Protein AF-A0A954E3G0-F1 (afdb_monomer_lite)

Sequence (151 aa):
MEKHVDRISRLIEASGEAPSWPVDDATVLRILDRLEYRCDLEKIHQYLSAGYLGKPPIVSGKRAWGLNDFVALQIGLEMRRQWKPFSLYHDPKKSHWEIERERAEASGQQLFSDIGKHSLEDLLHYIVECDEKHVRTAIRLAIQEKLDALA

Radius of gyration: 19.59 Å; chains: 1; bounding box: 46×28×57 Å

Secondary structure (DSSP, 8-state):
-HHHHHHHHHHHHHTT----SSB-HHHHHHHHHHTTB---HHHHHHHHHTTSSPPPPEETTEE-B-HHHHHHHHHHHHHTT-B-TT-SSS---S-HHHHHHHHHHHHT--S-TTGGGS-HHHHHHHHHH---HHHHHHHHHHHHHHHHTT-

Foldseek 3Di:
DVVLLVVVCVLLVVLVDDDDFFDFPVSLVVSCVSQQFQDDPVNVVVCVVVVQFDFADQDPNTRGDGSVRSSSVVVVRLVVVRGQAPGPNHDCPDDPLSNLCNVCVVVVHDSDPCLVVDDLVRLVVCLVVDPDPNVVVNSVVSNVVVVVVVD

Structure (mmCIF, N/CA/C/O backbone):
data_AF-A0A954E3G0-F1
#
_entry.id   AF-A0A954E3G0-F1
#
loop_
_atom_site.group_PDB
_atom_site.id
_atom_site.type_symbol
_atom_site.label_atom_id
_atom_site.label_alt_id
_atom_site.label_comp_id
_atom_site.label_asym_id
_atom_site.label_entity_id
_atom_site.label_seq_id
_atom_site.pdbx_PDB_ins_code
_atom_site.Cartn_x
_atom_site.Cartn_y
_atom_site.Cartn_z
_atom_site.occupancy
_atom_site.B_iso_or_equiv
_atom_site.auth_seq_id
_atom_site.auth_comp_id
_atom_site.auth_asym_id
_atom_site.auth_atom_id
_atom_site.pdbx_PDB_model_num
ATOM 1 N N . MET A 1 1 ? 20.853 9.132 -2.313 1.00 61.41 1 MET A N 1
ATOM 2 C CA . MET A 1 1 ? 20.054 8.518 -3.393 1.00 61.41 1 MET A CA 1
ATOM 3 C C . MET A 1 1 ? 20.662 7.185 -3.807 1.00 61.41 1 MET A C 1
ATOM 5 O O . MET A 1 1 ? 19.991 6.185 -3.622 1.00 61.41 1 MET A O 1
ATOM 9 N N . GLU A 1 2 ? 21.942 7.138 -4.194 1.00 70.06 2 GLU A N 1
ATOM 10 C CA . GLU A 1 2 ? 22.670 5.899 -4.554 1.00 70.06 2 GLU A CA 1
ATOM 11 C C . GLU A 1 2 ? 22.534 4.759 -3.534 1.00 70.06 2 GLU A C 1
ATOM 13 O O . GLU A 1 2 ? 22.068 3.685 -3.885 1.00 70.06 2 GLU A O 1
ATOM 18 N N . LYS A 1 3 ? 22.791 5.013 -2.241 1.00 72.00 3 LYS A N 1
ATOM 19 C CA . LYS A 1 3 ? 22.630 3.984 -1.189 1.00 72.00 3 LYS A CA 1
ATOM 20 C C . LYS A 1 3 ? 21.217 3.382 -1.108 1.00 72.00 3 LYS A C 1
ATOM 22 O O . LYS A 1 3 ? 21.059 2.247 -0.671 1.00 72.00 3 LYS A O 1
ATOM 27 N N . HIS A 1 4 ? 20.185 4.150 -1.472 1.00 72.50 4 HIS A N 1
ATOM 28 C CA . HIS A 1 4 ? 18.799 3.669 -1.479 1.00 72.50 4 HIS A CA 1
ATOM 29 C C . HIS A 1 4 ? 18.506 2.874 -2.749 1.00 72.50 4 HIS A C 1
ATOM 31 O O . HIS A 1 4 ? 17.869 1.834 -2.655 1.00 72.50 4 HIS A O 1
ATOM 37 N N . VAL A 1 5 ? 19.025 3.313 -3.899 1.00 80.44 5 VAL A N 1
ATOM 38 C CA . VAL A 1 5 ? 18.949 2.567 -5.163 1.00 80.44 5 VAL A CA 1
ATOM 39 C C . VAL A 1 5 ? 19.599 1.190 -5.005 1.00 80.44 5 VAL A C 1
ATOM 41 O O . VAL A 1 5 ? 18.939 0.195 -5.273 1.00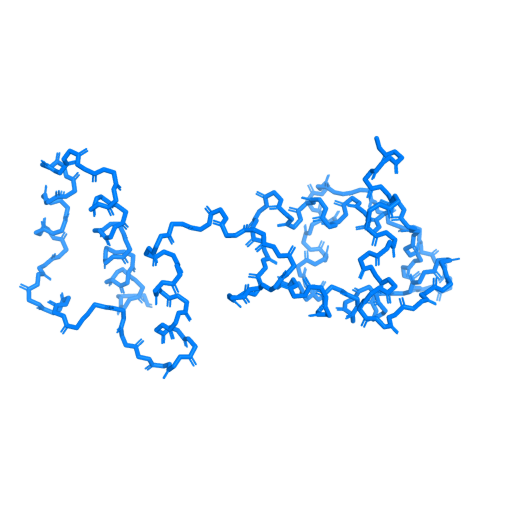 80.44 5 VAL A O 1
ATOM 44 N N . ASP A 1 6 ? 20.809 1.107 -4.445 1.00 80.69 6 ASP A N 1
ATOM 45 C CA . ASP A 1 6 ? 21.495 -0.171 -4.194 1.00 80.69 6 ASP A CA 1
ATOM 46 C C . ASP A 1 6 ? 20.694 -1.099 -3.274 1.00 80.69 6 ASP A C 1
ATOM 48 O O . ASP A 1 6 ? 20.612 -2.307 -3.496 1.00 80.69 6 ASP A O 1
ATOM 52 N N . ARG A 1 7 ? 20.081 -0.535 -2.226 1.00 81.75 7 ARG A N 1
ATOM 53 C CA . ARG A 1 7 ? 19.233 -1.295 -1.303 1.00 81.75 7 ARG A CA 1
ATOM 54 C C . ARG A 1 7 ? 17.997 -1.848 -2.011 1.00 81.75 7 ARG A C 1
ATOM 56 O O . ARG A 1 7 ? 17.657 -3.006 -1.800 1.00 81.75 7 ARG A O 1
ATOM 63 N N . ILE A 1 8 ? 17.330 -1.029 -2.823 1.00 82.88 8 ILE A N 1
ATOM 64 C CA . ILE A 1 8 ? 16.137 -1.435 -3.570 1.00 82.88 8 ILE A CA 1
ATOM 65 C C . ILE A 1 8 ? 16.492 -2.482 -4.627 1.00 82.88 8 ILE A C 1
ATOM 67 O O . ILE A 1 8 ? 15.792 -3.483 -4.710 1.00 82.88 8 ILE A O 1
ATOM 71 N N . SER A 1 9 ? 17.601 -2.329 -5.353 1.00 84.44 9 SER A N 1
ATOM 72 C CA . SER A 1 9 ? 18.068 -3.341 -6.309 1.00 84.44 9 SER A CA 1
ATOM 73 C C . SER A 1 9 ? 18.275 -4.701 -5.640 1.00 84.44 9 SER A C 1
ATOM 75 O O . SER A 1 9 ? 17.740 -5.696 -6.118 1.00 84.44 9 SER A O 1
ATOM 77 N N . ARG A 1 10 ? 18.930 -4.743 -4.470 1.00 84.38 10 ARG A N 1
ATOM 78 C CA . ARG A 1 10 ? 19.089 -5.989 -3.696 1.00 84.38 10 ARG A CA 1
ATOM 79 C C . ARG A 1 10 ? 17.760 -6.575 -3.221 1.00 84.38 10 ARG A C 1
ATOM 81 O O . ARG A 1 10 ? 17.621 -7.790 -3.175 1.00 84.38 10 ARG A O 1
ATOM 88 N N . LEU A 1 11 ? 16.796 -5.734 -2.842 1.00 82.81 11 LEU A N 1
ATOM 89 C CA . LEU A 1 11 ? 15.460 -6.188 -2.437 1.00 82.81 11 LEU A CA 1
ATOM 90 C C . LEU A 1 11 ? 14.684 -6.786 -3.615 1.00 82.81 11 LEU A C 1
ATOM 92 O O . LEU A 1 11 ? 14.030 -7.812 -3.451 1.00 82.81 11 LEU A O 1
ATOM 96 N N . ILE A 1 12 ? 14.786 -6.177 -4.799 1.00 85.19 12 ILE A N 1
ATOM 97 C CA . ILE A 1 12 ? 14.182 -6.693 -6.032 1.00 85.19 12 ILE A CA 1
ATOM 98 C C . ILE A 1 12 ? 14.807 -8.049 -6.382 1.00 85.19 12 ILE A C 1
ATOM 100 O O . ILE A 1 12 ? 14.075 -9.022 -6.549 1.00 85.19 12 ILE A O 1
ATOM 104 N N . GLU A 1 13 ? 16.137 -8.151 -6.371 1.00 84.69 13 GLU A N 1
ATOM 105 C CA . GLU A 1 13 ? 16.851 -9.415 -6.605 1.00 84.69 13 GLU A CA 1
ATOM 106 C C . GLU A 1 13 ? 16.463 -10.495 -5.584 1.00 84.69 13 GLU A C 1
ATOM 108 O O . GLU A 1 13 ? 16.163 -11.628 -5.957 1.00 84.69 13 GLU A O 1
ATOM 113 N N . ALA A 1 14 ? 16.389 -10.142 -4.296 1.00 78.88 14 ALA A N 1
ATOM 114 C CA . ALA A 1 14 ? 15.964 -11.053 -3.231 1.00 78.88 14 ALA A CA 1
ATOM 115 C C . ALA A 1 14 ? 14.503 -11.514 -3.376 1.00 78.88 14 ALA A C 1
ATOM 117 O O . ALA A 1 14 ? 14.139 -12.568 -2.857 1.00 78.88 14 ALA A O 1
ATOM 118 N N . SER A 1 15 ? 13.670 -10.752 -4.090 1.00 74.38 15 SER A N 1
ATOM 119 C CA . SER A 1 15 ? 12.292 -11.134 -4.420 1.00 74.38 15 SER A CA 1
ATOM 120 C C . SER A 1 15 ? 12.196 -12.144 -5.577 1.00 74.38 15 SER A C 1
ATOM 122 O O . SER A 1 15 ? 11.108 -12.635 -5.883 1.00 74.38 15 SER A O 1
ATOM 124 N N . GLY A 1 16 ? 13.335 -12.482 -6.197 1.00 78.75 16 GLY A N 1
ATOM 125 C CA . GLY A 1 16 ? 13.446 -13.411 -7.324 1.00 78.75 16 GLY A CA 1
ATOM 126 C C . GLY A 1 16 ? 13.213 -12.765 -8.692 1.00 78.75 16 GLY A C 1
ATOM 127 O O . GLY A 1 16 ? 13.236 -13.462 -9.704 1.00 78.75 16 GLY A O 1
ATOM 128 N N . GLU A 1 17 ? 13.001 -11.449 -8.742 1.00 78.12 17 GLU A N 1
ATOM 129 C CA . GLU A 1 17 ? 12.884 -10.685 -9.983 1.00 78.12 17 GLU A CA 1
ATOM 130 C C . GLU A 1 17 ? 14.236 -10.027 -10.300 1.00 78.12 17 GLU A C 1
ATOM 132 O O . GLU A 1 17 ? 14.822 -9.349 -9.463 1.00 78.12 17 GLU A O 1
ATOM 137 N N . ALA A 1 18 ? 14.731 -10.193 -11.527 1.00 77.94 18 ALA A N 1
ATOM 138 C CA . ALA A 1 18 ? 15.928 -9.507 -12.022 1.00 77.94 18 ALA A CA 1
ATOM 139 C C . ALA A 1 18 ? 15.583 -8.751 -13.318 1.00 77.94 18 ALA A C 1
ATOM 141 O O . ALA A 1 18 ? 15.942 -9.190 -14.414 1.00 77.94 18 ALA A O 1
ATOM 142 N N . PRO A 1 19 ? 14.799 -7.660 -13.229 1.00 83.12 19 PRO A N 1
ATOM 143 C CA . PRO A 1 19 ? 14.337 -6.933 -14.404 1.00 83.12 19 PRO A CA 1
ATOM 144 C C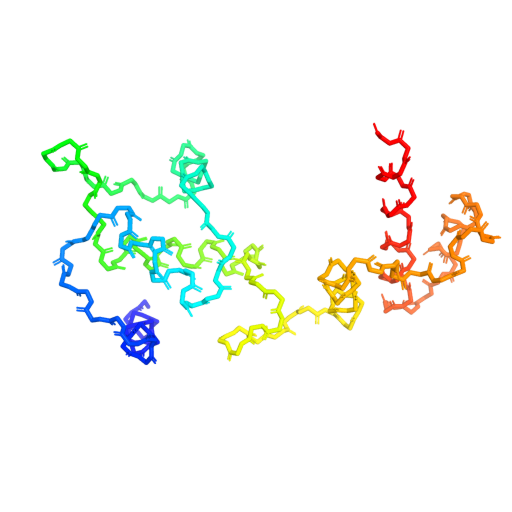 . PRO A 1 19 ? 15.497 -6.262 -15.149 1.00 83.12 19 PRO A C 1
ATOM 146 O O . PRO A 1 19 ? 16.326 -5.573 -14.555 1.00 83.12 19 PRO A O 1
ATOM 149 N N . SER A 1 20 ? 15.503 -6.390 -16.476 1.00 88.19 20 SER A N 1
ATOM 150 C CA . SER A 1 20 ? 16.343 -5.562 -17.344 1.00 88.19 20 SER A CA 1
ATOM 151 C C . SER A 1 20 ? 15.605 -4.257 -17.638 1.00 88.19 20 SER A C 1
ATOM 153 O O . SER A 1 20 ? 14.669 -4.231 -18.432 1.00 88.19 20 SER A O 1
ATOM 155 N N . TRP A 1 21 ? 15.976 -3.188 -16.931 1.00 90.06 21 TRP A N 1
ATOM 156 C CA . TRP A 1 21 ? 15.384 -1.862 -17.110 1.00 90.06 21 TRP A CA 1
ATOM 157 C C . TRP A 1 21 ? 15.705 -1.284 -18.507 1.00 90.06 21 TRP A C 1
ATOM 159 O O . TRP A 1 21 ? 16.825 -1.464 -18.987 1.00 90.06 21 TRP A O 1
ATOM 169 N N . PRO A 1 22 ? 14.789 -0.520 -19.134 1.00 94.12 22 PRO A N 1
ATOM 170 C CA . PRO A 1 22 ? 13.476 -0.132 -18.625 1.00 94.12 22 PRO A CA 1
ATOM 171 C C . PRO A 1 22 ? 12.423 -1.244 -18.740 1.00 94.12 22 PRO A C 1
ATOM 173 O O . PRO A 1 22 ? 12.494 -2.088 -19.627 1.00 94.12 22 PRO A O 1
ATOM 176 N N . VAL A 1 23 ? 11.414 -1.212 -17.867 1.00 93.50 23 VAL A N 1
ATOM 177 C CA . VAL A 1 23 ? 10.333 -2.216 -17.827 1.00 93.50 23 VAL A CA 1
ATOM 178 C C . VAL A 1 23 ? 8.947 -1.592 -17.974 1.00 93.50 23 VAL A C 1
ATOM 180 O O . VAL A 1 23 ? 8.777 -0.383 -17.824 1.00 93.50 23 VAL A O 1
ATOM 183 N N . ASP A 1 24 ? 7.946 -2.416 -18.278 1.00 94.19 24 ASP A N 1
ATOM 184 C CA . ASP A 1 24 ? 6.556 -1.982 -18.421 1.00 94.19 24 ASP A CA 1
ATOM 185 C C . ASP A 1 24 ? 5.774 -1.989 -17.095 1.00 94.19 24 ASP A C 1
ATOM 187 O O . ASP A 1 24 ? 6.239 -2.482 -16.065 1.00 94.19 24 ASP A O 1
ATOM 191 N N . ASP A 1 25 ? 4.553 -1.445 -17.125 1.00 94.06 25 ASP A N 1
ATOM 192 C CA . ASP A 1 25 ? 3.657 -1.380 -15.962 1.00 94.06 25 ASP A CA 1
ATOM 193 C C . ASP A 1 25 ? 3.381 -2.748 -15.335 1.00 94.06 25 ASP A C 1
ATOM 195 O O . ASP A 1 25 ? 3.337 -2.871 -14.113 1.00 94.06 25 ASP A O 1
ATOM 199 N N . ALA A 1 26 ? 3.211 -3.781 -16.163 1.00 93.00 26 ALA A N 1
ATOM 200 C CA . ALA A 1 26 ? 2.939 -5.133 -15.690 1.00 93.00 26 ALA A CA 1
ATOM 201 C C . ALA A 1 26 ? 4.112 -5.677 -14.863 1.00 93.00 26 ALA A C 1
ATOM 203 O O . ALA A 1 26 ? 3.912 -6.285 -13.811 1.00 93.00 26 ALA A O 1
ATOM 204 N N . THR A 1 27 ? 5.339 -5.418 -15.311 1.00 93.00 27 THR A N 1
ATOM 205 C CA . THR A 1 27 ? 6.551 -5.794 -14.584 1.00 93.00 27 THR A CA 1
ATOM 206 C C . THR A 1 27 ? 6.709 -4.983 -13.300 1.00 93.00 27 THR A C 1
ATOM 208 O O . THR A 1 27 ? 6.993 -5.569 -12.257 1.00 93.00 27 THR A O 1
ATOM 211 N N . VAL A 1 28 ? 6.448 -3.670 -13.327 1.00 93.94 28 VAL A N 1
ATOM 212 C CA . VAL A 1 28 ? 6.451 -2.830 -12.113 1.00 93.94 28 VAL A CA 1
ATOM 213 C C . VAL A 1 28 ? 5.469 -3.354 -11.071 1.00 93.94 28 VAL A C 1
ATOM 215 O O . VAL A 1 28 ? 5.848 -3.535 -9.916 1.00 93.94 28 VAL A O 1
ATOM 218 N N . LEU A 1 29 ? 4.227 -3.635 -11.469 1.00 94.25 29 LEU A N 1
ATOM 219 C CA . LEU A 1 29 ? 3.197 -4.149 -10.567 1.00 94.25 29 LEU A CA 1
ATOM 220 C C . LEU A 1 29 ? 3.582 -5.509 -9.980 1.00 94.25 29 LEU A C 1
ATOM 222 O O . LEU A 1 29 ? 3.400 -5.722 -8.786 1.00 94.25 29 LEU A O 1
ATOM 226 N N . ARG A 1 30 ? 4.176 -6.401 -10.781 1.00 93.00 30 ARG A N 1
ATOM 227 C CA . ARG A 1 30 ? 4.659 -7.704 -10.301 1.00 93.00 30 ARG A CA 1
ATOM 228 C C . ARG A 1 30 ? 5.763 -7.559 -9.251 1.00 93.00 30 ARG A C 1
ATOM 230 O O . ARG A 1 30 ? 5.712 -8.232 -8.225 1.00 93.00 30 ARG A O 1
ATOM 237 N N . ILE A 1 31 ? 6.725 -6.660 -9.472 1.00 93.12 31 ILE A N 1
ATOM 238 C CA . ILE A 1 31 ? 7.793 -6.377 -8.500 1.00 93.12 31 ILE A CA 1
ATOM 239 C C . ILE A 1 31 ? 7.202 -5.778 -7.217 1.00 93.12 31 ILE A C 1
ATOM 241 O O . ILE A 1 31 ? 7.555 -6.204 -6.120 1.00 93.12 31 ILE A O 1
ATOM 245 N N . LEU A 1 32 ? 6.285 -4.813 -7.331 1.00 93.50 32 LEU A N 1
ATOM 246 C CA . LEU A 1 32 ? 5.624 -4.206 -6.172 1.00 93.50 32 LEU A CA 1
ATOM 247 C C . LEU A 1 32 ? 4.822 -5.234 -5.371 1.00 93.50 32 LEU A C 1
ATOM 249 O O . LEU A 1 32 ? 4.888 -5.220 -4.146 1.00 93.50 32 LEU A O 1
ATOM 253 N N . ASP A 1 33 ? 4.117 -6.145 -6.038 1.00 92.31 33 ASP A N 1
ATOM 254 C CA . ASP A 1 33 ? 3.350 -7.207 -5.387 1.00 92.31 33 ASP A CA 1
ATOM 255 C C . ASP A 1 33 ? 4.244 -8.179 -4.597 1.00 92.31 33 ASP A C 1
ATOM 257 O O . ASP A 1 33 ? 3.910 -8.538 -3.461 1.00 92.31 33 ASP A O 1
ATOM 261 N N . ARG A 1 34 ? 5.404 -8.539 -5.172 1.00 90.62 34 ARG A N 1
ATOM 262 C CA . ARG A 1 34 ? 6.456 -9.364 -4.549 1.00 90.62 34 ARG A CA 1
ATOM 263 C C . ARG A 1 34 ? 7.118 -8.681 -3.361 1.00 90.62 34 ARG A C 1
ATOM 265 O O . ARG A 1 34 ? 7.380 -9.331 -2.357 1.00 90.62 34 ARG A O 1
ATOM 272 N N . LEU A 1 35 ? 7.337 -7.374 -3.464 1.00 90.00 35 LEU A N 1
ATOM 273 C CA . LEU A 1 35 ? 7.772 -6.519 -2.361 1.00 90.00 35 LEU A CA 1
ATOM 274 C C . LEU A 1 35 ? 6.619 -6.144 -1.423 1.00 90.00 35 LEU A C 1
ATOM 276 O O . LEU A 1 35 ? 6.770 -5.250 -0.597 1.00 90.00 35 LEU A O 1
ATOM 280 N N . GLU A 1 36 ? 5.468 -6.806 -1.545 1.00 90.56 36 GLU A N 1
ATOM 281 C CA . GLU A 1 36 ? 4.327 -6.672 -0.648 1.00 90.56 36 GLU A CA 1
ATOM 282 C C . GLU A 1 36 ? 3.758 -5.245 -0.568 1.00 90.56 36 GLU A C 1
ATOM 284 O O . GLU A 1 36 ? 3.237 -4.833 0.464 1.00 90.56 36 GLU A O 1
ATOM 289 N N . TYR A 1 37 ? 3.795 -4.483 -1.660 1.00 91.94 37 TYR A N 1
ATOM 290 C CA . TYR A 1 37 ? 3.076 -3.216 -1.791 1.00 91.94 37 TYR A CA 1
ATOM 291 C C . TYR A 1 37 ? 1.616 -3.428 -2.234 1.00 91.94 37 TYR A C 1
ATOM 293 O O . TYR A 1 37 ? 1.294 -4.315 -3.020 1.00 91.94 37 TYR A O 1
ATOM 301 N N . ARG A 1 38 ? 0.709 -2.574 -1.744 1.00 90.62 38 ARG A N 1
ATOM 302 C CA . ARG A 1 38 ? -0.701 -2.454 -2.156 1.00 90.62 38 ARG A CA 1
ATOM 303 C C . ARG A 1 38 ? -0.829 -1.413 -3.273 1.00 90.62 38 ARG A C 1
ATOM 305 O O . ARG A 1 38 ? -1.271 -0.280 -3.043 1.00 90.62 38 ARG A O 1
ATOM 312 N N . CYS A 1 39 ? -0.415 -1.787 -4.478 1.00 93.25 39 CYS A N 1
ATOM 313 C CA . CYS A 1 39 ? -0.417 -0.908 -5.643 1.00 93.25 39 CYS A CA 1
ATOM 314 C C . CYS A 1 39 ? -0.987 -1.631 -6.866 1.00 93.25 39 CYS A C 1
ATOM 316 O O . CYS A 1 39 ? -0.501 -2.696 -7.232 1.00 93.25 39 CYS A O 1
ATOM 318 N N . ASP A 1 40 ? -2.006 -1.039 -7.483 1.00 93.88 40 ASP A N 1
ATOM 319 C CA . ASP A 1 40 ? -2.587 -1.466 -8.753 1.00 93.88 40 ASP A CA 1
ATOM 320 C C . ASP A 1 40 ? -2.338 -0.405 -9.840 1.00 93.88 40 ASP A C 1
ATOM 322 O O . ASP A 1 40 ? -1.771 0.667 -9.594 1.00 93.88 40 ASP A O 1
ATOM 326 N N . LEU A 1 41 ? -2.742 -0.715 -11.074 1.00 93.81 41 LEU A N 1
ATOM 327 C CA . LEU A 1 41 ? -2.540 0.179 -12.214 1.00 93.81 41 LEU A CA 1
ATOM 328 C C . LEU A 1 41 ? -3.262 1.524 -12.036 1.00 93.81 41 LEU A C 1
ATOM 330 O O . LEU A 1 41 ? -2.748 2.560 -12.461 1.00 93.81 41 LEU A O 1
ATOM 334 N N . GLU A 1 42 ? -4.434 1.516 -11.402 1.00 93.50 42 GLU A N 1
ATOM 335 C CA . GLU A 1 42 ? -5.209 2.726 -11.144 1.00 93.50 42 GLU A CA 1
ATOM 336 C C . GLU A 1 42 ? -4.459 3.664 -10.195 1.00 93.50 42 GLU A C 1
ATOM 338 O O . GLU A 1 42 ? -4.287 4.846 -10.495 1.00 93.50 42 GLU A O 1
ATOM 343 N N . LYS A 1 43 ? -3.917 3.137 -9.097 1.00 92.12 43 LYS A N 1
ATOM 344 C CA . LYS A 1 43 ? -3.139 3.909 -8.126 1.00 92.12 43 LYS A CA 1
ATOM 345 C C . LYS A 1 43 ? -1.870 4.490 -8.742 1.00 92.12 43 LYS A C 1
ATOM 347 O O . LYS A 1 43 ? -1.528 5.640 -8.463 1.00 92.12 43 LYS A O 1
ATOM 352 N N . ILE A 1 44 ? -1.202 3.743 -9.625 1.00 92.62 44 ILE A N 1
ATOM 353 C CA . ILE A 1 44 ? -0.084 4.276 -10.415 1.00 92.62 44 ILE A CA 1
ATOM 354 C C . ILE A 1 44 ? -0.548 5.479 -11.245 1.00 92.62 44 ILE A C 1
ATOM 356 O O .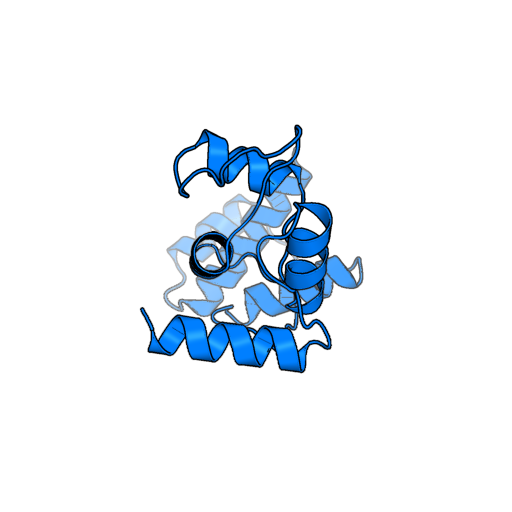 ILE A 1 44 ? 0.082 6.537 -11.193 1.00 92.62 44 ILE A O 1
ATOM 360 N N . HIS A 1 45 ? -1.658 5.355 -11.980 1.00 91.75 45 HIS A N 1
ATOM 361 C CA . HIS A 1 45 ? -2.199 6.464 -12.767 1.00 91.75 45 HIS A CA 1
ATOM 362 C C . HIS A 1 45 ? -2.534 7.679 -11.900 1.00 91.75 45 HIS A C 1
ATOM 364 O O . HIS A 1 45 ? -2.140 8.785 -12.263 1.00 91.75 45 HIS A O 1
ATOM 370 N N . GLN A 1 46 ? -3.180 7.478 -10.748 1.00 91.12 46 GLN A N 1
ATOM 371 C CA . GLN A 1 46 ? -3.511 8.546 -9.802 1.00 91.12 46 GLN A CA 1
ATOM 372 C C . GLN A 1 46 ? -2.254 9.298 -9.331 1.00 91.12 46 GLN A C 1
ATOM 374 O O . GLN A 1 46 ? -2.248 10.527 -9.259 1.00 91.12 46 GLN A O 1
ATOM 379 N N . TYR A 1 47 ? -1.160 8.586 -9.041 1.00 90.75 47 TYR A N 1
ATOM 380 C CA . TYR A 1 47 ? 0.079 9.217 -8.568 1.00 90.75 47 TYR A CA 1
ATOM 381 C C . TYR A 1 47 ? 0.786 10.001 -9.676 1.00 90.75 47 TYR A C 1
ATOM 383 O O . TYR A 1 47 ? 1.303 11.094 -9.429 1.00 90.75 47 TYR A O 1
ATOM 391 N N . LEU A 1 48 ? 0.766 9.476 -10.902 1.00 91.69 48 LEU A N 1
ATOM 392 C CA . LEU A 1 48 ? 1.307 10.153 -12.079 1.00 91.69 48 LEU A CA 1
ATOM 393 C C . LEU A 1 48 ? 0.469 11.375 -12.482 1.00 91.69 48 LEU A C 1
ATOM 395 O O . LEU A 1 48 ? 1.029 12.391 -12.900 1.00 91.69 48 LEU A O 1
ATOM 399 N N . SER A 1 49 ? -0.861 11.305 -12.375 1.00 89.69 49 SER A N 1
ATOM 400 C CA . SER A 1 49 ? -1.757 12.418 -12.709 1.00 89.69 49 SER A CA 1
ATOM 401 C C . SER A 1 49 ? -1.690 13.538 -11.678 1.00 89.69 49 SER A C 1
ATOM 403 O O . SER A 1 49 ? -1.702 14.704 -12.058 1.00 89.69 49 SER A O 1
ATOM 405 N N . ALA A 1 50 ? -1.557 13.196 -10.394 1.00 87.81 50 ALA A N 1
ATOM 406 C CA . ALA A 1 50 ? -1.396 14.162 -9.309 1.00 87.81 50 ALA A CA 1
ATOM 407 C C . ALA A 1 50 ? -0.014 14.846 -9.291 1.00 87.81 50 ALA A C 1
ATOM 409 O O . ALA A 1 50 ? 0.201 15.769 -8.510 1.00 87.81 50 ALA A O 1
ATOM 410 N N . GLY A 1 51 ? 0.933 14.397 -10.125 1.00 86.62 51 GLY A N 1
ATOM 411 C CA . GLY A 1 51 ? 2.284 14.960 -10.186 1.00 86.62 51 GLY A CA 1
ATOM 412 C C . GLY A 1 51 ? 3.151 14.611 -8.976 1.00 86.62 51 GLY A C 1
ATOM 413 O O . GLY A 1 51 ? 4.156 15.274 -8.733 1.00 86.62 51 GLY A O 1
ATOM 414 N N . TYR A 1 52 ? 2.791 13.572 -8.214 1.00 82.06 52 TYR A N 1
ATOM 415 C CA . TYR A 1 52 ? 3.602 13.110 -7.083 1.00 82.06 52 TYR A CA 1
ATOM 416 C C . TYR A 1 52 ? 4.911 12.453 -7.524 1.00 82.06 52 TYR A C 1
ATOM 418 O O . TYR A 1 52 ? 5.838 12.346 -6.724 1.00 82.06 52 TYR A O 1
ATOM 426 N N . LEU A 1 53 ? 4.972 11.994 -8.775 1.00 87.75 53 LEU A N 1
ATOM 427 C CA . LEU A 1 53 ? 6.097 11.286 -9.372 1.00 87.75 53 LEU A CA 1
ATOM 428 C C . LEU A 1 53 ? 6.379 11.854 -10.765 1.00 87.75 53 LEU A C 1
ATOM 430 O O . LEU A 1 53 ? 5.464 12.313 -11.456 1.00 87.75 53 LEU A O 1
ATOM 434 N N . GLY A 1 54 ? 7.638 11.773 -11.196 1.00 86.12 54 GLY A N 1
ATOM 435 C CA . GLY A 1 54 ? 7.987 11.991 -12.598 1.00 86.12 54 GLY A CA 1
ATOM 436 C C . GLY A 1 54 ? 7.268 10.975 -13.486 1.00 86.12 54 GLY A C 1
ATOM 437 O O . GLY A 1 54 ? 7.112 9.817 -13.103 1.00 86.12 54 GLY A O 1
ATOM 438 N N . LYS A 1 55 ? 6.795 11.411 -14.657 1.00 89.06 55 LYS A N 1
ATOM 439 C CA . LYS A 1 55 ? 6.148 10.515 -15.621 1.00 89.06 55 LYS A CA 1
ATOM 440 C C . LYS A 1 55 ? 7.223 9.757 -16.401 1.00 89.06 55 LYS A C 1
ATOM 442 O O . LYS A 1 55 ? 7.982 10.419 -17.111 1.00 89.06 55 LYS A O 1
ATOM 447 N N . PRO A 1 56 ? 7.272 8.413 -16.321 1.00 92.25 56 PRO A N 1
ATOM 448 C CA . PRO A 1 56 ? 8.157 7.637 -17.175 1.00 92.25 56 PRO A CA 1
ATOM 449 C C . PRO A 1 56 ? 7.850 7.916 -18.652 1.00 92.25 56 PRO A C 1
ATOM 451 O O . PRO A 1 56 ? 6.680 8.144 -18.997 1.00 92.25 56 PRO A O 1
ATOM 454 N N . PRO A 1 57 ? 8.857 7.890 -19.537 1.00 93.44 57 PRO A N 1
ATOM 455 C CA . PRO A 1 57 ? 8.636 8.078 -20.963 1.00 93.44 57 PRO A CA 1
ATOM 456 C C . PRO A 1 57 ? 7.716 6.990 -21.527 1.00 93.44 57 PRO A C 1
ATOM 458 O O . PRO A 1 57 ? 7.699 5.849 -21.061 1.00 93.44 57 PRO A O 1
ATOM 461 N N . ILE A 1 58 ? 6.956 7.340 -22.565 1.00 93.38 58 ILE A N 1
ATOM 462 C CA . ILE A 1 58 ? 6.157 6.377 -23.328 1.00 93.38 58 ILE A CA 1
ATOM 463 C C . ILE A 1 58 ? 6.960 5.966 -24.563 1.00 93.38 58 ILE A C 1
ATOM 465 O O . ILE A 1 58 ? 7.264 6.803 -25.411 1.00 93.38 58 ILE A O 1
ATOM 469 N N . VAL A 1 59 ? 7.283 4.677 -24.675 1.00 91.44 59 VAL A N 1
ATOM 470 C CA . VAL A 1 59 ? 7.997 4.075 -25.810 1.00 91.44 59 VAL A CA 1
ATOM 471 C C . VAL A 1 59 ? 7.092 3.019 -26.435 1.00 91.44 59 VAL A C 1
ATOM 473 O O . VAL A 1 59 ? 6.596 2.128 -25.748 1.00 91.44 59 VAL A O 1
ATOM 476 N N . SER A 1 60 ? 6.827 3.138 -27.738 1.00 89.69 60 SER A N 1
ATOM 477 C CA . SER A 1 60 ? 5.937 2.223 -28.478 1.00 89.69 60 SER A CA 1
ATOM 478 C C . SER A 1 60 ? 4.562 2.021 -27.817 1.00 89.69 60 SER A C 1
ATOM 480 O O . SER A 1 60 ? 4.041 0.909 -27.754 1.00 89.69 60 SER A O 1
ATOM 482 N N . GLY A 1 61 ? 3.978 3.101 -27.286 1.00 88.81 61 GLY A N 1
ATOM 483 C CA . GLY A 1 61 ? 2.647 3.088 -26.667 1.00 88.81 61 GLY A CA 1
ATOM 484 C C . GLY A 1 61 ? 2.585 2.520 -25.244 1.00 88.81 61 GLY A C 1
ATOM 485 O O . GLY A 1 61 ? 1.498 2.455 -24.677 1.00 88.81 61 GLY A O 1
ATOM 486 N N . LYS A 1 62 ? 3.720 2.142 -24.639 1.00 90.00 62 LYS A N 1
ATOM 487 C CA . LYS A 1 62 ? 3.801 1.669 -23.248 1.00 90.00 62 LYS A CA 1
ATOM 488 C C . LYS A 1 62 ? 4.698 2.570 -22.409 1.00 90.00 62 LYS A C 1
ATOM 490 O O . LYS A 1 62 ? 5.656 3.144 -22.923 1.00 90.00 62 LYS A O 1
ATOM 495 N N . ARG A 1 63 ? 4.409 2.681 -21.110 1.00 93.38 63 ARG A N 1
ATOM 496 C CA . ARG A 1 63 ? 5.308 3.350 -20.161 1.00 93.38 63 ARG A CA 1
ATOM 497 C C . ARG A 1 63 ? 6.571 2.509 -19.978 1.00 93.38 63 ARG A C 1
ATOM 499 O O . ARG A 1 63 ? 6.475 1.312 -19.728 1.00 93.38 63 ARG A O 1
ATOM 506 N N . ALA A 1 64 ? 7.728 3.145 -20.129 1.00 95.50 64 ALA A N 1
ATOM 507 C CA . ALA A 1 64 ? 9.046 2.546 -19.969 1.00 95.50 64 ALA A CA 1
ATOM 508 C C . ALA A 1 64 ? 9.670 3.076 -18.674 1.00 95.50 64 ALA A C 1
ATOM 510 O O . ALA A 1 64 ? 10.274 4.146 -18.652 1.00 95.50 64 ALA A O 1
ATOM 511 N N . TRP A 1 65 ? 9.474 2.342 -17.583 1.00 94.94 65 TRP A N 1
ATOM 512 C CA . TRP A 1 65 ? 9.985 2.692 -16.263 1.00 94.94 65 TRP A CA 1
ATOM 513 C C . TRP A 1 65 ? 11.483 2.472 -16.206 1.00 94.94 65 TRP A C 1
ATOM 515 O O . TRP A 1 65 ? 11.933 1.363 -16.473 1.00 94.94 65 TRP A O 1
ATOM 525 N N . GLY A 1 66 ? 12.253 3.487 -15.827 1.00 94.19 66 GLY A N 1
ATOM 526 C CA . GLY A 1 66 ? 13.625 3.304 -15.373 1.00 94.19 66 GLY A CA 1
ATOM 527 C C . GLY A 1 66 ? 13.684 2.888 -13.902 1.00 94.19 66 GLY A C 1
ATOM 528 O O . GLY A 1 66 ? 12.722 3.052 -13.148 1.00 94.19 66 GLY A O 1
ATOM 529 N N . LEU A 1 67 ? 14.856 2.420 -13.461 1.00 90.94 67 LEU A N 1
ATOM 530 C CA . LEU A 1 67 ? 15.091 2.090 -12.050 1.00 90.94 67 LEU A CA 1
ATOM 531 C C . LEU A 1 67 ? 14.821 3.294 -11.131 1.00 90.94 67 LEU A C 1
ATOM 533 O O . LEU A 1 67 ? 14.216 3.146 -10.074 1.00 90.94 67 LEU A O 1
ATOM 537 N N . ASN A 1 68 ? 15.211 4.500 -11.551 1.00 90.56 68 ASN A N 1
ATOM 538 C CA . ASN A 1 68 ? 14.971 5.718 -10.775 1.00 90.56 68 ASN A CA 1
ATOM 539 C C . ASN A 1 68 ? 13.479 6.063 -10.659 1.00 90.56 68 ASN A C 1
ATOM 541 O O . ASN A 1 68 ? 13.039 6.476 -9.587 1.00 90.56 68 ASN A O 1
ATOM 545 N N . ASP A 1 69 ? 12.698 5.851 -11.723 1.00 92.94 69 ASP A N 1
ATOM 546 C CA . ASP A 1 69 ? 11.248 6.076 -11.703 1.00 92.94 69 ASP A CA 1
ATOM 547 C C . ASP A 1 69 ? 10.567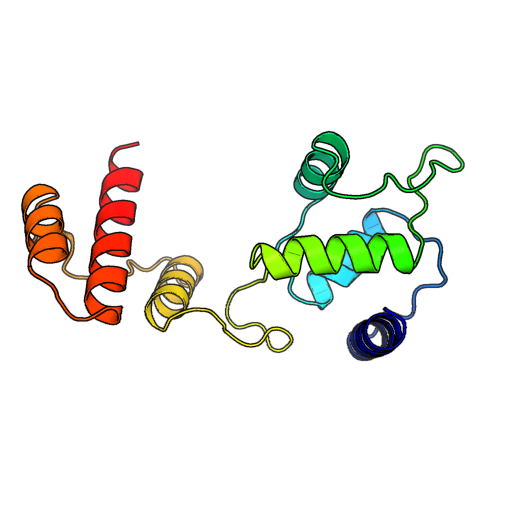 5.096 -10.744 1.00 92.94 69 ASP A C 1
ATOM 549 O O . ASP A 1 69 ? 9.725 5.482 -9.929 1.00 92.94 69 ASP A O 1
ATOM 553 N N . PHE A 1 70 ? 10.980 3.827 -10.795 1.00 93.00 70 PHE A N 1
ATOM 554 C CA . PHE A 1 70 ? 10.506 2.800 -9.874 1.00 93.00 70 PHE A CA 1
ATOM 555 C C . PHE A 1 70 ? 10.857 3.132 -8.423 1.00 93.00 70 PHE A C 1
ATOM 557 O O . PHE A 1 70 ? 10.003 3.046 -7.543 1.00 93.00 70 PHE A O 1
ATOM 564 N N . VAL A 1 71 ? 12.096 3.551 -8.157 1.00 90.88 71 VAL A N 1
ATOM 565 C CA . VAL A 1 71 ? 12.533 3.940 -6.811 1.00 90.88 71 VAL A CA 1
ATOM 566 C C . VAL A 1 71 ? 11.725 5.134 -6.300 1.00 90.88 71 VAL A C 1
ATOM 568 O O . VAL A 1 71 ? 11.316 5.137 -5.139 1.00 90.88 71 VAL A O 1
ATOM 571 N N . ALA A 1 72 ? 11.432 6.123 -7.147 1.00 90.56 72 ALA A N 1
ATOM 572 C CA . ALA A 1 72 ? 10.574 7.243 -6.772 1.00 90.56 72 ALA A CA 1
ATOM 573 C C . ALA A 1 72 ? 9.152 6.775 -6.414 1.00 90.56 72 ALA A C 1
ATOM 575 O O . ALA A 1 72 ? 8.615 7.181 -5.380 1.00 90.56 72 ALA A O 1
ATOM 576 N N . LEU A 1 73 ? 8.565 5.880 -7.217 1.00 93.31 73 LEU A N 1
ATOM 577 C CA . LEU A 1 73 ? 7.265 5.268 -6.928 1.00 93.31 73 LEU A CA 1
ATOM 578 C C . LEU A 1 73 ? 7.285 4.509 -5.595 1.00 93.31 73 LEU A C 1
ATOM 580 O O . LEU A 1 73 ? 6.410 4.728 -4.756 1.00 93.31 73 LEU A O 1
ATOM 584 N N . GLN A 1 74 ? 8.301 3.676 -5.371 1.00 90.81 74 GLN A N 1
ATOM 585 C CA . GLN A 1 74 ? 8.485 2.918 -4.134 1.00 90.81 74 GLN A CA 1
ATOM 586 C C . GLN A 1 74 ? 8.561 3.846 -2.918 1.00 90.81 74 GLN A C 1
ATOM 588 O O . GLN A 1 74 ? 7.861 3.615 -1.937 1.00 90.81 74 GLN A O 1
ATOM 593 N N . ILE A 1 75 ? 9.337 4.932 -2.987 1.00 87.62 75 ILE A N 1
ATOM 594 C CA . ILE A 1 75 ? 9.408 5.933 -1.911 1.00 87.62 75 ILE A CA 1
ATOM 595 C C . ILE A 1 75 ? 8.030 6.562 -1.670 1.00 87.62 75 ILE A C 1
ATOM 597 O O . ILE A 1 75 ? 7.612 6.723 -0.522 1.00 87.62 75 ILE A O 1
ATOM 601 N N . GLY A 1 76 ? 7.296 6.895 -2.734 1.00 88.56 76 GLY A N 1
ATOM 602 C CA . GLY A 1 76 ? 5.952 7.463 -2.635 1.00 88.56 76 GLY A CA 1
ATOM 603 C C . GLY A 1 76 ? 4.958 6.541 -1.920 1.00 88.56 76 GLY A C 1
ATOM 604 O O . GLY A 1 76 ? 4.167 7.022 -1.098 1.00 88.56 76 GLY A O 1
ATOM 605 N N . LEU A 1 77 ? 5.026 5.237 -2.203 1.00 90.62 77 LEU A N 1
ATOM 606 C CA . LEU A 1 77 ? 4.240 4.188 -1.547 1.00 90.62 77 LEU A CA 1
ATOM 607 C C . LEU A 1 77 ? 4.667 3.992 -0.087 1.00 90.62 77 LEU A C 1
ATOM 609 O O . LEU A 1 77 ? 3.811 3.917 0.794 1.00 90.62 77 LEU A O 1
ATOM 613 N N . GLU A 1 78 ? 5.973 3.991 0.178 1.00 87.00 78 GLU A N 1
ATOM 614 C CA . GLU A 1 78 ? 6.573 3.858 1.508 1.00 87.00 78 GLU A CA 1
ATOM 615 C C . GLU A 1 78 ? 6.130 4.989 2.447 1.00 87.00 78 GLU A C 1
ATOM 617 O O . GLU A 1 78 ? 5.657 4.757 3.560 1.00 87.00 78 GLU A O 1
ATOM 622 N N . MET A 1 79 ? 6.205 6.239 1.979 1.00 82.38 79 MET A N 1
ATOM 623 C CA . MET A 1 79 ? 5.770 7.414 2.744 1.00 82.38 79 MET A CA 1
ATOM 624 C C . MET A 1 79 ? 4.277 7.368 3.088 1.00 82.38 79 MET A C 1
ATOM 626 O O . MET A 1 79 ? 3.862 7.902 4.116 1.00 82.38 79 MET A O 1
ATOM 630 N N . ARG A 1 80 ? 3.474 6.715 2.243 1.00 85.25 80 ARG A N 1
ATOM 631 C CA . ARG A 1 80 ? 2.022 6.550 2.404 1.00 85.25 80 ARG A CA 1
ATOM 632 C C . ARG A 1 80 ? 1.633 5.204 3.010 1.00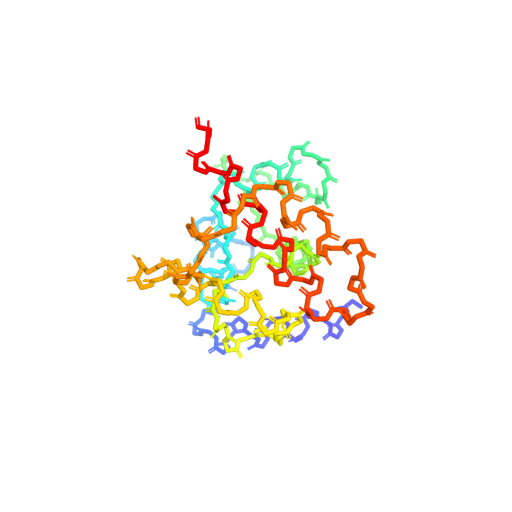 85.25 80 ARG A C 1
ATOM 634 O O . ARG A 1 80 ? 0.444 4.886 3.046 1.00 85.25 80 ARG A O 1
ATOM 641 N N . ARG A 1 81 ? 2.613 4.421 3.474 1.00 84.31 81 ARG A N 1
ATOM 642 C CA . ARG A 1 81 ? 2.419 3.114 4.117 1.00 84.31 81 ARG A CA 1
ATOM 643 C C . ARG A 1 81 ? 1.575 2.144 3.284 1.00 84.31 81 ARG A C 1
ATOM 645 O O . ARG A 1 81 ? 0.761 1.400 3.822 1.00 84.31 81 ARG A O 1
ATOM 652 N N . GLN A 1 82 ? 1.731 2.177 1.962 1.00 88.12 82 GLN A N 1
ATOM 653 C CA . GLN A 1 82 ? 0.945 1.373 1.021 1.00 88.12 82 GLN A CA 1
ATOM 654 C C . GLN A 1 82 ? 1.493 -0.053 0.893 1.00 88.12 82 GLN A C 1
ATOM 656 O O . GLN A 1 82 ? 1.725 -0.523 -0.214 1.00 88.12 82 GLN A O 1
ATOM 661 N N . TRP A 1 83 ? 1.711 -0.748 2.005 1.00 88.44 83 TRP A N 1
ATOM 662 C CA . TRP A 1 83 ? 2.160 -2.141 2.034 1.00 88.44 83 TRP A CA 1
ATOM 663 C C . TRP A 1 83 ? 1.063 -3.086 2.527 1.00 88.44 83 TRP A C 1
ATOM 665 O O . TRP A 1 83 ? 0.117 -2.675 3.206 1.00 88.44 83 TRP A O 1
ATOM 675 N N . LYS A 1 84 ? 1.171 -4.362 2.158 1.00 84.38 84 LYS A N 1
ATOM 676 C CA . LYS A 1 84 ? 0.297 -5.441 2.614 1.00 84.38 84 LYS A CA 1
ATOM 677 C C . LYS A 1 84 ? 0.439 -5.617 4.137 1.00 84.38 84 LYS A C 1
ATOM 679 O O . LYS A 1 84 ? 1.456 -5.225 4.724 1.00 84.38 84 LYS A O 1
ATOM 684 N N . PRO A 1 85 ? -0.580 -6.169 4.807 1.00 69.81 85 PRO A N 1
ATOM 685 C CA . PRO A 1 85 ? -0.470 -6.566 6.203 1.00 69.81 85 PRO A CA 1
ATOM 686 C C . PRO A 1 85 ? 0.633 -7.603 6.400 1.00 69.81 85 PRO A C 1
ATOM 688 O O . PRO A 1 85 ? 0.860 -8.417 5.510 1.00 69.81 85 PRO A O 1
ATOM 691 N N . PHE A 1 86 ? 1.291 -7.581 7.563 1.00 71.12 86 PHE A N 1
ATOM 692 C CA . PHE A 1 86 ? 2.333 -8.552 7.953 1.00 71.12 86 PHE A CA 1
ATOM 693 C C . PHE A 1 86 ? 3.522 -8.656 6.996 1.00 71.12 86 PHE A C 1
ATOM 695 O O . PHE A 1 86 ? 4.127 -9.719 6.888 1.00 71.12 86 PHE A O 1
ATOM 702 N N . SER A 1 87 ? 3.858 -7.562 6.311 1.00 75.44 87 SER A N 1
ATOM 703 C CA . SER A 1 87 ? 4.975 -7.582 5.379 1.00 75.44 87 SER A CA 1
ATOM 704 C C . SER A 1 87 ? 6.291 -7.970 6.059 1.00 75.44 87 SER A C 1
ATOM 706 O O . SER A 1 87 ? 6.628 -7.452 7.124 1.00 75.44 87 SER A O 1
ATOM 708 N N . LEU A 1 88 ? 7.050 -8.846 5.404 1.00 74.69 88 LEU A N 1
ATOM 709 C CA . LEU A 1 88 ? 8.411 -9.218 5.789 1.00 74.69 88 LEU A CA 1
ATOM 710 C C . LEU A 1 88 ? 9.443 -8.169 5.352 1.00 74.69 88 LEU A C 1
ATOM 712 O O . LEU A 1 88 ? 10.553 -8.137 5.882 1.00 74.69 88 LEU A O 1
ATOM 716 N N . TYR A 1 89 ? 9.086 -7.320 4.384 1.00 76.19 89 TYR A N 1
ATOM 717 C CA . TYR A 1 89 ? 9.974 -6.317 3.793 1.00 76.19 89 TYR A CA 1
ATOM 718 C C . TYR A 1 89 ? 9.843 -4.928 4.423 1.00 76.19 89 TYR A C 1
ATOM 720 O O . TYR A 1 89 ? 10.781 -4.132 4.332 1.00 76.19 89 TYR A O 1
ATOM 728 N N . HIS A 1 90 ? 8.711 -4.637 5.072 1.00 77.12 90 HIS A N 1
ATOM 729 C CA . HIS A 1 90 ? 8.420 -3.315 5.627 1.00 77.12 90 HIS A CA 1
ATOM 730 C C . HIS A 1 90 ? 8.355 -3.370 7.147 1.00 77.12 90 HIS A C 1
ATOM 732 O O . HIS A 1 90 ? 7.519 -4.065 7.719 1.00 77.12 90 HIS A O 1
ATOM 738 N N . ASP A 1 91 ? 9.222 -2.596 7.802 1.00 59.94 91 ASP A N 1
ATOM 739 C CA . ASP A 1 91 ? 9.198 -2.433 9.255 1.00 59.94 91 ASP A CA 1
ATOM 740 C C . ASP A 1 91 ? 7.829 -1.860 9.668 1.00 59.94 91 ASP A C 1
ATOM 742 O O . ASP A 1 91 ? 7.441 -0.793 9.160 1.00 59.94 91 ASP A O 1
ATOM 746 N N . PRO A 1 92 ? 7.053 -2.543 10.534 1.00 55.47 92 PRO A N 1
ATOM 747 C CA . PRO A 1 92 ? 5.759 -2.060 10.973 1.00 55.47 92 PRO A CA 1
ATOM 748 C C . PRO A 1 92 ? 5.928 -0.780 11.800 1.00 55.47 92 PRO A C 1
ATOM 750 O O . PRO A 1 92 ? 5.854 -0.762 13.021 1.00 55.47 92 PRO A O 1
ATOM 753 N N . LYS A 1 93 ? 5.955 0.363 11.107 1.00 62.09 93 LYS A N 1
ATOM 754 C CA . LYS A 1 93 ? 5.591 1.681 11.666 1.00 62.09 93 LYS A CA 1
ATOM 755 C C . LYS A 1 93 ? 4.105 1.751 12.051 1.00 62.09 93 LYS A C 1
ATOM 757 O O . LYS A 1 93 ? 3.605 2.822 12.410 1.00 62.09 93 LYS A O 1
ATOM 762 N N . LYS A 1 94 ? 3.398 0.632 11.882 1.00 64.31 94 LYS A N 1
ATOM 763 C CA . LYS A 1 94 ? 2.018 0.396 12.265 1.00 64.31 94 LYS A CA 1
ATOM 764 C C . LYS A 1 94 ? 1.973 0.192 13.773 1.00 64.31 94 LYS A C 1
ATOM 766 O O . LYS A 1 94 ? 2.704 -0.616 14.336 1.00 64.31 94 LYS A O 1
ATOM 771 N N . SER A 1 95 ? 1.115 0.955 14.427 1.00 67.12 95 SER A N 1
ATOM 772 C CA . SER A 1 95 ? 0.722 0.701 15.805 1.00 67.12 95 SER A CA 1
ATOM 773 C C . SER A 1 95 ? 0.112 -0.695 15.936 1.00 67.12 95 SER A C 1
ATOM 775 O O . SER A 1 95 ? -0.431 -1.235 14.973 1.00 67.12 95 SER A O 1
ATOM 777 N N . HIS A 1 96 ? 0.156 -1.255 17.145 1.00 74.38 96 HIS A N 1
ATOM 778 C CA . HIS A 1 96 ? -0.474 -2.539 17.461 1.00 74.38 96 HIS A CA 1
ATOM 779 C C . HIS A 1 96 ? -1.914 -2.635 16.919 1.00 74.38 96 HIS A C 1
ATOM 781 O O . HIS A 1 96 ? -2.260 -3.607 16.261 1.00 74.38 96 HIS A O 1
ATOM 787 N N . TRP A 1 97 ? -2.713 -1.576 17.074 1.00 77.88 97 TRP A N 1
ATOM 788 C CA . TRP A 1 97 ? -4.097 -1.549 16.598 1.00 77.88 97 TRP A CA 1
ATOM 789 C C . TRP A 1 97 ? -4.260 -1.509 15.076 1.00 77.88 97 TRP A C 1
ATOM 791 O O . TRP A 1 97 ? -5.223 -2.057 14.550 1.00 77.88 97 TRP A O 1
ATOM 801 N N . GLU A 1 98 ? -3.324 -0.896 14.347 1.00 74.25 98 GLU A N 1
ATOM 802 C CA . GLU A 1 98 ? -3.318 -0.970 12.879 1.00 74.25 98 GLU A CA 1
ATOM 803 C C . GLU A 1 98 ? -3.016 -2.397 12.401 1.00 74.25 98 GLU A C 1
ATOM 805 O O . GLU A 1 98 ? -3.549 -2.819 11.380 1.00 74.25 98 GLU A O 1
ATOM 810 N N . ILE A 1 99 ? -2.201 -3.144 13.152 1.00 76.81 99 ILE A N 1
ATOM 811 C CA . ILE A 1 99 ? -1.904 -4.552 12.874 1.00 76.81 99 ILE A CA 1
ATOM 812 C C . ILE A 1 99 ? -3.130 -5.425 13.171 1.00 76.81 99 ILE A C 1
ATOM 814 O O . ILE A 1 99 ? -3.505 -6.240 12.331 1.00 76.81 99 ILE A O 1
ATOM 818 N N . GLU A 1 100 ? -3.780 -5.244 14.325 1.00 80.44 100 GLU A N 1
ATOM 819 C CA . GLU A 1 100 ? -4.984 -6.011 14.679 1.00 80.44 100 GLU A CA 1
ATOM 820 C C . GLU A 1 100 ? -6.151 -5.730 13.722 1.00 80.44 100 GLU A C 1
ATOM 822 O O . GLU A 1 100 ? -6.823 -6.671 13.304 1.00 80.44 100 GLU A O 1
ATOM 827 N N . ARG A 1 101 ? -6.345 -4.476 13.278 1.00 82.44 101 ARG A N 1
ATOM 828 C CA . ARG A 1 101 ? -7.358 -4.156 12.254 1.00 82.44 101 ARG A CA 1
ATOM 829 C C . ARG A 1 101 ? -7.149 -4.971 10.990 1.00 82.44 101 ARG A C 1
ATOM 831 O O . ARG A 1 101 ? -8.086 -5.550 10.458 1.00 82.44 101 ARG A O 1
ATOM 838 N N . GLU A 1 102 ? -5.914 -5.030 10.514 1.00 76.50 102 GLU A N 1
ATOM 839 C CA . GLU A 1 102 ? -5.611 -5.770 9.297 1.00 76.50 102 GLU A CA 1
ATOM 840 C C . GLU A 1 102 ? -5.747 -7.287 9.477 1.00 76.50 102 GLU A C 1
ATOM 842 O O . GLU A 1 102 ? -6.091 -7.970 8.514 1.00 76.50 102 GLU A O 1
ATOM 847 N N . ARG A 1 103 ? -5.517 -7.825 10.688 1.00 80.50 103 ARG A N 1
ATOM 848 C CA . ARG A 1 103 ? -5.849 -9.229 10.994 1.00 80.50 103 ARG A CA 1
ATOM 849 C C . ARG A 1 103 ? -7.339 -9.473 10.856 1.00 80.50 103 ARG A C 1
ATOM 851 O O . ARG A 1 103 ? -7.712 -10.436 10.197 1.00 80.50 103 ARG A O 1
ATOM 858 N N . ALA A 1 104 ? -8.149 -8.603 11.454 1.00 83.38 104 ALA A N 1
ATOM 859 C CA . ALA A 1 104 ? -9.601 -8.693 11.427 1.00 83.38 104 ALA A CA 1
ATOM 860 C C . ALA A 1 104 ? -10.136 -8.616 9.983 1.00 83.38 104 ALA A C 1
ATOM 862 O O . ALA A 1 104 ? -10.863 -9.505 9.548 1.00 83.38 104 ALA A O 1
ATOM 863 N N . GLU A 1 105 ? -9.666 -7.646 9.190 1.00 81.44 105 GLU A N 1
ATOM 864 C CA . GLU A 1 105 ? -10.001 -7.527 7.762 1.00 81.44 105 GLU A CA 1
ATOM 865 C C . GLU A 1 105 ? -9.616 -8.787 6.966 1.00 81.44 105 GLU A C 1
ATOM 867 O O . GLU A 1 105 ? -10.404 -9.281 6.162 1.00 81.44 105 GLU A O 1
ATOM 872 N N . ALA A 1 106 ? -8.415 -9.333 7.190 1.00 77.19 106 ALA A N 1
ATOM 873 C CA . ALA A 1 106 ? -7.932 -10.511 6.469 1.00 77.19 106 ALA A CA 1
ATOM 874 C C . ALA A 1 106 ? -8.666 -11.805 6.856 1.00 77.19 106 ALA A C 1
ATOM 876 O O . ALA A 1 106 ? -8.817 -12.694 6.018 1.00 77.19 106 ALA A O 1
ATOM 877 N N . SER A 1 107 ? -9.113 -11.930 8.108 1.00 80.50 107 SER A N 1
ATOM 878 C CA . SER A 1 107 ? -9.880 -13.084 8.590 1.00 80.50 107 SER A CA 1
ATOM 879 C C . SER A 1 107 ? -11.391 -12.937 8.389 1.00 80.50 107 SER A C 1
ATOM 881 O O . SER A 1 107 ? -12.130 -13.879 8.679 1.00 80.50 107 SER A O 1
ATOM 883 N N . GLY A 1 108 ? -11.860 -11.780 7.905 1.00 79.75 108 GLY A N 1
ATOM 884 C CA . GLY A 1 108 ? -13.284 -11.445 7.835 1.00 79.75 108 GLY A CA 1
ATOM 885 C C . GLY A 1 108 ? -13.939 -11.322 9.215 1.00 79.75 108 GLY A C 1
ATOM 886 O O . GLY A 1 108 ? -15.153 -11.476 9.338 1.00 79.75 108 GLY A O 1
ATOM 887 N N . GLN A 1 109 ? -13.141 -11.106 10.260 1.00 82.38 109 GLN A N 1
ATOM 888 C CA . GLN A 1 109 ? -13.613 -10.916 11.625 1.00 82.38 109 GLN A CA 1
ATOM 889 C C . GLN A 1 109 ? -13.768 -9.432 11.941 1.00 82.38 109 GLN A C 1
ATOM 891 O O . GLN A 1 109 ? -13.192 -8.560 11.296 1.00 82.38 109 GLN A O 1
ATOM 896 N N . GLN A 1 110 ? -14.545 -9.155 12.979 1.00 80.81 110 GLN A N 1
ATOM 897 C CA . GLN A 1 110 ? -14.678 -7.816 13.522 1.00 80.81 110 GLN A CA 1
ATOM 898 C C . GLN A 1 110 ? -13.490 -7.488 14.434 1.00 80.81 110 GLN A C 1
ATOM 900 O O . GLN A 1 110 ? -13.083 -8.333 15.233 1.00 80.81 110 GLN A O 1
ATOM 905 N N . LEU A 1 111 ? -12.942 -6.272 14.333 1.00 86.62 111 LEU A N 1
ATOM 906 C CA . LEU A 1 111 ? -11.797 -5.847 15.146 1.00 86.62 111 LEU A CA 1
ATOM 907 C C . LEU A 1 111 ? -12.165 -5.732 16.630 1.00 86.62 111 LEU A C 1
ATOM 909 O O . LEU A 1 111 ? -11.413 -6.172 17.499 1.00 86.62 111 LEU A O 1
ATOM 913 N N . PHE A 1 112 ? -13.330 -5.153 16.912 1.00 85.75 112 PHE A N 1
ATOM 914 C CA . PHE A 1 112 ? -13.830 -4.922 18.262 1.00 85.75 112 PHE A CA 1
ATOM 915 C C . PHE A 1 112 ? -15.087 -5.760 18.504 1.00 85.75 112 PHE A C 1
ATOM 917 O O . PHE A 1 112 ? -16.158 -5.470 17.973 1.00 85.75 112 PHE A O 1
ATOM 924 N N . SER A 1 113 ? -14.974 -6.802 19.328 1.00 83.62 113 SER A N 1
ATOM 925 C CA . SER A 1 113 ? -16.079 -7.733 19.607 1.00 83.62 113 SER A CA 1
ATOM 926 C C . SER A 1 113 ? -17.216 -7.123 20.435 1.00 83.62 113 SER A C 1
ATOM 928 O O . SER A 1 113 ? -18.318 -7.667 20.485 1.00 83.62 113 SER A O 1
ATOM 930 N N . ASP A 1 114 ? -16.967 -5.991 21.088 1.00 85.25 114 ASP A N 1
ATOM 931 C CA . ASP A 1 114 ? -17.887 -5.289 21.976 1.00 85.25 114 ASP A CA 1
ATOM 932 C C . ASP A 1 114 ? -18.283 -3.894 21.473 1.00 85.25 114 ASP A C 1
ATOM 934 O O . ASP A 1 114 ? -18.990 -3.172 22.174 1.00 85.25 114 ASP A O 1
ATOM 938 N N . ILE A 1 115 ? -17.934 -3.532 20.235 1.00 87.25 115 ILE A N 1
ATOM 939 C CA . ILE A 1 115 ? -18.248 -2.218 19.649 1.00 87.25 115 ILE A CA 1
ATOM 940 C C . ILE A 1 115 ? -19.748 -1.893 19.639 1.00 87.25 115 ILE A C 1
ATOM 942 O O . ILE A 1 115 ? -20.146 -0.728 19.652 1.00 87.25 115 ILE A O 1
ATOM 946 N N . GLY A 1 116 ? -20.601 -2.921 19.635 1.00 84.94 116 GLY A N 1
ATOM 947 C CA . GLY A 1 116 ? -22.053 -2.777 19.733 1.00 84.94 116 GLY A CA 1
ATOM 948 C C . GLY A 1 116 ? -22.541 -2.263 21.092 1.00 84.94 116 GLY A C 1
ATOM 949 O O . GLY A 1 116 ? -23.659 -1.766 21.171 1.00 84.94 116 GLY A O 1
ATOM 950 N N . LYS A 1 117 ? -21.725 -2.349 22.150 1.00 90.12 117 LYS A N 1
ATOM 951 C CA . LYS A 1 117 ? -22.074 -1.887 23.505 1.00 90.12 117 LYS A CA 1
ATOM 952 C C . LYS A 1 117 ? -21.868 -0.389 23.713 1.00 90.12 117 LYS A C 1
ATOM 954 O O . LYS A 1 117 ? -22.383 0.151 24.684 1.00 90.12 117 LYS A O 1
ATOM 959 N N . HIS A 1 118 ? -21.118 0.254 22.825 1.00 91.31 118 HIS A N 1
ATOM 960 C CA . HIS A 1 118 ? -20.797 1.673 22.905 1.00 91.31 118 HIS A CA 1
ATOM 961 C C . HIS A 1 118 ? -21.507 2.421 21.779 1.00 91.31 118 HIS A C 1
ATOM 963 O O . HIS A 1 118 ? -21.522 1.954 20.638 1.00 91.31 118 HIS A O 1
ATOM 969 N N . SER A 1 119 ? -22.107 3.570 22.076 1.00 93.06 119 SER A N 1
ATOM 970 C CA . SER A 1 119 ? -22.594 4.504 21.055 1.00 93.06 119 SER A CA 1
ATOM 971 C C . SER A 1 119 ? -21.432 5.276 20.416 1.00 93.06 119 SER A C 1
ATOM 973 O O . SER A 1 119 ? -20.287 5.192 20.868 1.00 93.06 119 SER A O 1
ATOM 975 N N . LEU A 1 120 ? -21.693 6.001 19.324 1.00 92.62 120 LEU A N 1
ATOM 976 C CA . LEU A 1 120 ? -20.671 6.862 18.719 1.00 92.62 120 LEU A CA 1
ATOM 977 C C . LEU A 1 120 ? -20.309 8.011 19.674 1.00 92.62 120 LEU A C 1
ATOM 979 O O . LEU A 1 120 ? -19.141 8.371 19.801 1.00 92.62 120 LEU A O 1
ATOM 983 N N . GLU A 1 121 ? -21.308 8.535 20.377 1.00 94.00 121 GLU A N 1
ATOM 984 C CA . GLU A 1 121 ? -21.197 9.563 21.401 1.00 94.00 121 GLU A CA 1
ATOM 985 C C . GLU A 1 121 ? -20.320 9.102 22.572 1.00 94.00 121 GLU A C 1
ATOM 987 O O . GLU A 1 121 ? -19.430 9.847 22.980 1.00 94.00 121 GLU A O 1
ATOM 992 N N . ASP A 1 122 ? -20.490 7.861 23.048 1.00 92.94 122 ASP A N 1
ATOM 993 C CA . ASP A 1 122 ? -19.641 7.287 24.105 1.00 92.94 122 ASP A CA 1
ATOM 994 C C . ASP A 1 122 ? -18.172 7.241 23.668 1.00 92.94 122 ASP A C 1
ATOM 996 O O . ASP A 1 122 ? -17.276 7.649 24.405 1.00 92.94 122 ASP A O 1
ATOM 1000 N N . LEU A 1 123 ? -17.910 6.792 22.436 1.00 92.56 123 LEU A N 1
ATOM 1001 C CA . LEU A 1 123 ? -16.551 6.713 21.895 1.00 92.56 123 LEU A CA 1
ATOM 1002 C C . LEU A 1 123 ? -15.922 8.104 21.716 1.00 92.56 123 LEU A C 1
ATOM 1004 O O . LEU A 1 123 ? -14.735 8.288 21.996 1.00 92.56 123 LEU A O 1
ATOM 1008 N N . LEU A 1 124 ? -16.702 9.096 21.277 1.00 92.56 124 LEU A N 1
ATOM 1009 C CA . LEU A 1 124 ? -16.260 10.492 21.188 1.00 92.56 124 LEU A CA 1
ATOM 1010 C C . LEU A 1 124 ? -15.991 11.102 22.565 1.00 92.56 124 LEU A C 1
ATOM 1012 O O . LEU A 1 124 ? -15.109 11.946 22.693 1.00 92.56 124 LEU A O 1
ATOM 1016 N N . HIS A 1 125 ? -16.710 10.683 23.600 1.00 93.12 125 HIS A N 1
ATOM 1017 C CA . HIS A 1 125 ? -16.409 11.100 24.962 1.00 93.12 125 HIS A CA 1
ATOM 1018 C C . HIS A 1 125 ? -15.090 10.477 25.440 1.00 93.12 125 HIS A C 1
ATOM 1020 O O . HIS A 1 125 ? -14.164 11.193 25.826 1.00 93.12 125 HIS A O 1
ATOM 1026 N N . TYR A 1 126 ? -14.939 9.159 25.284 1.00 91.38 126 TYR A N 1
ATOM 1027 C CA . TYR A 1 126 ? -13.737 8.439 25.705 1.00 91.38 126 TYR A CA 1
ATOM 1028 C C . TYR A 1 126 ? -12.461 8.919 25.010 1.00 91.38 126 TYR A C 1
ATOM 1030 O O . TYR A 1 126 ? -11.398 8.917 25.627 1.00 91.38 126 TYR A O 1
ATOM 1038 N N . ILE A 1 127 ? -12.518 9.352 23.744 1.00 91.75 127 ILE A N 1
ATOM 1039 C CA . ILE A 1 127 ? -11.313 9.838 23.052 1.00 91.75 127 ILE A CA 1
ATOM 1040 C C . ILE A 1 127 ? -10.794 11.161 23.632 1.00 91.75 127 ILE A C 1
ATOM 1042 O O . ILE A 1 127 ? -9.591 11.413 23.563 1.00 91.75 127 ILE A O 1
ATOM 1046 N N . VAL A 1 128 ? -11.687 11.991 24.186 1.00 90.50 128 VAL A N 1
ATOM 1047 C CA . VAL A 1 128 ? -11.352 13.285 24.798 1.00 90.50 128 VAL A CA 1
ATOM 1048 C C . VAL A 1 128 ? -10.767 13.086 26.192 1.00 90.50 128 VAL A C 1
ATOM 1050 O O . VAL A 1 128 ? -9.812 13.769 26.547 1.00 90.50 128 VAL A O 1
ATOM 1053 N N . GLU A 1 129 ? -11.304 12.138 26.959 1.00 91.06 129 GLU A N 1
ATOM 1054 C CA . GLU A 1 129 ? -10.846 11.840 28.324 1.00 91.06 129 GLU A CA 1
ATOM 1055 C C . GLU A 1 129 ? -9.579 10.975 28.369 1.00 91.06 129 GLU A C 1
ATOM 1057 O O . GLU A 1 129 ? -8.906 10.881 29.392 1.00 91.06 129 GLU A O 1
ATOM 1062 N N . CYS A 1 130 ? -9.246 10.309 27.265 1.00 88.75 130 CYS A N 1
ATOM 1063 C CA . CYS A 1 130 ? -8.131 9.384 27.222 1.00 88.75 130 CYS A CA 1
ATOM 1064 C C . CYS A 1 130 ? -6.785 10.095 27.016 1.00 88.75 130 CYS A C 1
ATOM 1066 O O . CYS A 1 130 ? -6.513 10.641 25.942 1.00 88.75 130 CYS A O 1
ATOM 1068 N N . ASP A 1 131 ? -5.879 9.968 27.988 1.00 85.56 131 ASP A N 1
ATOM 1069 C CA . ASP A 1 131 ? -4.508 10.493 27.909 1.00 85.56 131 ASP A CA 1
ATOM 1070 C C . ASP A 1 131 ? -3.526 9.555 27.184 1.00 85.56 131 ASP A C 1
ATOM 1072 O O . ASP A 1 131 ? -2.538 9.996 26.577 1.00 85.56 131 ASP A O 1
ATOM 1076 N N . GLU A 1 132 ? -3.827 8.260 27.150 1.00 86.88 132 GLU A N 1
ATOM 1077 C CA . GLU A 1 132 ? -2.946 7.241 26.594 1.00 86.88 132 GLU A CA 1
ATOM 1078 C C . GLU A 1 132 ? -3.052 7.156 25.063 1.00 86.88 132 GLU A C 1
ATOM 1080 O O . GLU A 1 132 ? -4.071 6.780 24.482 1.00 86.88 132 GLU A O 1
ATOM 1085 N N . LYS A 1 133 ? -1.946 7.459 24.367 1.00 81.62 133 LYS A N 1
ATOM 1086 C CA . LYS A 1 133 ? -1.891 7.503 22.890 1.00 81.62 133 LYS A CA 1
ATOM 1087 C C . LYS A 1 133 ? -2.412 6.227 22.216 1.00 81.62 133 LYS A C 1
ATOM 1089 O O . LYS A 1 133 ? -3.048 6.304 21.163 1.00 81.62 133 LYS A O 1
ATOM 1094 N N . HIS A 1 134 ? -2.099 5.060 22.771 1.00 78.12 134 HIS A N 1
ATOM 1095 C CA . HIS A 1 134 ? -2.487 3.783 22.177 1.00 78.12 134 HIS A CA 1
ATOM 1096 C C . HIS A 1 134 ? -3.983 3.499 22.365 1.00 78.12 134 HIS A C 1
ATOM 1098 O O . HIS A 1 134 ? -4.614 3.012 21.431 1.00 78.12 134 HIS A O 1
ATOM 1104 N N . VAL A 1 135 ? -4.566 3.890 23.499 1.00 83.88 135 VAL A N 1
ATOM 1105 C CA . VAL A 1 135 ? -6.009 3.791 23.746 1.00 83.88 135 VAL A CA 1
ATOM 1106 C C . VAL A 1 135 ? -6.777 4.773 22.852 1.00 83.88 135 VAL A C 1
ATOM 1108 O O . VAL A 1 135 ? -7.700 4.353 22.157 1.00 83.88 135 VAL A O 1
ATOM 1111 N N . ARG A 1 136 ? -6.322 6.030 22.703 1.00 88.56 136 ARG A N 1
ATOM 1112 C CA . ARG A 1 136 ? -6.895 6.966 21.706 1.00 88.56 136 ARG A CA 1
ATOM 1113 C C . ARG A 1 136 ? -6.878 6.407 20.283 1.00 88.56 136 ARG A C 1
ATOM 1115 O O . ARG A 1 136 ? -7.798 6.650 19.509 1.00 88.56 136 ARG A O 1
ATOM 1122 N N . THR A 1 137 ? -5.828 5.667 19.924 1.00 85.00 137 THR A N 1
ATOM 1123 C CA . THR A 1 137 ? -5.727 5.035 18.600 1.00 85.00 137 THR A CA 1
ATOM 1124 C C . THR A 1 137 ? -6.779 3.937 18.423 1.00 85.00 137 THR A C 1
ATOM 1126 O O . THR A 1 137 ? -7.393 3.880 17.360 1.00 85.00 137 THR A O 1
ATOM 1129 N N . ALA A 1 138 ? -7.024 3.119 19.453 1.00 86.75 138 ALA A N 1
ATOM 1130 C CA . ALA A 1 138 ? -8.080 2.104 19.453 1.00 86.75 138 ALA A CA 1
ATOM 1131 C C . ALA A 1 138 ? -9.466 2.739 19.290 1.00 86.75 138 ALA A C 1
ATOM 1133 O O . ALA A 1 138 ? -10.213 2.375 18.386 1.00 86.75 138 ALA A O 1
ATOM 1134 N N . ILE A 1 139 ? -9.762 3.761 20.099 1.00 91.25 139 ILE A N 1
ATOM 1135 C CA . ILE A 1 139 ? -11.048 4.469 20.073 1.00 91.25 139 ILE A CA 1
ATOM 1136 C C . ILE A 1 139 ? -11.282 5.106 18.699 1.00 91.25 139 ILE A C 1
ATOM 1138 O O . ILE A 1 139 ? -12.361 4.964 18.130 1.00 91.25 139 ILE A O 1
ATOM 1142 N N . ARG A 1 140 ? -10.256 5.734 18.105 1.00 91.00 140 ARG A N 1
ATOM 1143 C CA . ARG A 1 140 ? -10.337 6.277 16.738 1.00 91.00 140 ARG A CA 1
ATOM 1144 C C . ARG A 1 140 ? -10.717 5.205 15.712 1.00 91.00 140 ARG A C 1
ATOM 1146 O O . ARG A 1 140 ? -11.485 5.490 14.800 1.00 91.00 140 ARG A O 1
ATOM 1153 N N . LEU A 1 141 ? -10.157 4.001 15.823 1.00 90.56 141 LEU A N 1
ATOM 1154 C CA . LEU A 1 141 ? -10.470 2.906 14.902 1.00 90.56 141 LEU A CA 1
ATOM 1155 C C . LEU A 1 141 ? -11.896 2.383 15.107 1.00 90.56 141 LEU A C 1
ATOM 1157 O O . LEU A 1 141 ? -12.576 2.139 14.118 1.00 90.56 141 LEU A O 1
ATOM 1161 N N . ALA A 1 142 ? -12.375 2.296 16.351 1.00 90.50 142 ALA A N 1
ATOM 1162 C CA . ALA A 1 142 ? -13.761 1.926 16.644 1.00 90.50 142 ALA A CA 1
ATOM 1163 C C . ALA A 1 142 ? -14.761 2.966 16.101 1.00 90.50 142 ALA A C 1
ATOM 1165 O O . ALA A 1 142 ? -15.788 2.614 15.527 1.00 90.50 142 ALA A O 1
ATOM 1166 N N . ILE A 1 143 ? -14.440 4.259 16.220 1.00 92.50 143 ILE A N 1
ATOM 1167 C CA . ILE A 1 143 ? -15.226 5.344 15.611 1.00 92.50 143 ILE A CA 1
ATOM 1168 C C . ILE A 1 143 ? -15.304 5.155 14.095 1.00 92.50 143 ILE A C 1
ATOM 1170 O O . ILE A 1 143 ? -16.397 5.201 13.537 1.00 92.50 143 ILE A O 1
ATOM 1174 N N . GLN A 1 144 ? -14.164 4.918 13.437 1.00 90.44 144 GLN A N 1
ATOM 1175 C CA . GLN A 1 144 ? -14.124 4.707 11.989 1.00 90.44 144 GLN A CA 1
ATOM 1176 C C . GLN A 1 144 ? -14.997 3.519 11.572 1.00 90.44 144 GLN A C 1
ATOM 1178 O O . GLN A 1 144 ? -15.814 3.662 10.673 1.00 90.44 144 GLN A O 1
ATOM 1183 N N . GLU A 1 145 ? -14.886 2.385 12.266 1.00 89.50 145 GLU A N 1
ATOM 1184 C CA . GLU A 1 145 ? -15.668 1.183 11.961 1.00 89.50 145 GLU A CA 1
ATOM 1185 C C . GLU A 1 145 ? -17.183 1.424 12.082 1.00 89.50 145 GLU A C 1
ATOM 1187 O O . GLU A 1 145 ? -17.953 0.967 11.238 1.00 89.50 145 GLU A O 1
ATOM 1192 N N . LYS A 1 146 ? -17.631 2.200 13.081 1.00 90.38 146 LYS A N 1
ATOM 1193 C CA . LYS A 1 146 ? -19.046 2.597 13.185 1.00 90.38 146 LYS A CA 1
ATOM 1194 C C . LYS A 1 146 ? -19.489 3.526 12.063 1.00 90.38 146 LYS A C 1
ATOM 1196 O O . LYS A 1 146 ? -20.612 3.389 11.594 1.00 90.38 146 LYS A O 1
ATOM 1201 N N . LEU A 1 147 ? -18.650 4.483 11.673 1.00 90.25 147 LEU A N 1
ATO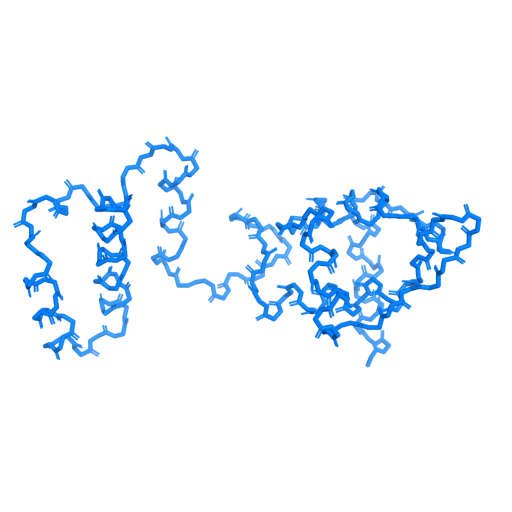M 1202 C CA . LEU A 1 147 ? -18.975 5.412 10.591 1.00 90.25 147 LEU A CA 1
ATOM 1203 C C . LEU A 1 147 ? -19.073 4.685 9.249 1.00 90.25 147 LEU A C 1
ATOM 1205 O O . LEU A 1 147 ? -20.009 4.938 8.498 1.00 90.25 147 LEU A O 1
ATOM 1209 N N . ASP A 1 148 ? -18.163 3.748 8.988 1.00 85.75 148 ASP A N 1
ATOM 1210 C CA . ASP A 1 148 ? -18.170 2.938 7.769 1.00 85.75 148 ASP A CA 1
ATOM 1211 C C . ASP A 1 148 ? -19.421 2.044 7.692 1.00 85.75 148 ASP A C 1
ATOM 1213 O O . ASP A 1 148 ? -19.949 1.827 6.609 1.00 85.75 148 ASP A O 1
ATOM 1217 N N . ALA A 1 149 ? -19.947 1.575 8.831 1.00 83.56 149 ALA A N 1
ATOM 1218 C CA . ALA A 1 149 ? -21.190 0.798 8.889 1.00 83.56 149 ALA A CA 1
ATOM 1219 C C . ALA A 1 149 ? -22.474 1.627 8.658 1.00 83.56 149 ALA A C 1
ATOM 1221 O O . ALA A 1 149 ? -23.547 1.047 8.485 1.00 83.56 149 ALA A O 1
ATOM 1222 N N . LEU A 1 150 ? -22.390 2.961 8.705 1.00 83.62 150 LEU A N 1
ATOM 1223 C CA . LEU A 1 150 ? -23.509 3.874 8.434 1.00 83.62 150 LEU A CA 1
ATOM 1224 C C . LEU A 1 150 ? -23.545 4.369 6.976 1.00 83.62 150 LEU A C 1
ATOM 1226 O O . LEU A 1 150 ? -24.532 5.002 6.594 1.00 83.62 150 LEU A O 1
ATOM 1230 N N . ALA A 1 151 ? -22.477 4.135 6.206 1.00 72.62 151 ALA A N 1
ATOM 1231 C CA . ALA A 1 151 ? -22.319 4.550 4.810 1.00 72.62 151 ALA A CA 1
ATOM 1232 C C . ALA A 1 151 ? -22.867 3.501 3.831 1.00 72.62 151 ALA A C 1
ATOM 1234 O O . ALA A 1 151 ? -23.432 3.927 2.796 1.00 72.62 151 ALA A O 1
#

pLDDT: mean 85.82, std 7.95, range [55.47, 95.5]